Protein AF-A0A357TDC6-F1 (afdb_monomer)

Mean predicted aligned error: 2.72 Å

Structure (mmCIF, N/CA/C/O backbone):
data_AF-A0A357TDC6-F1
#
_entry.id   AF-A0A357TDC6-F1
#
loop_
_atom_site.group_PDB
_atom_site.id
_atom_site.type_symbol
_atom_site.label_atom_id
_atom_site.label_alt_id
_atom_site.label_comp_id
_atom_site.label_asym_id
_atom_site.label_entity_id
_atom_site.label_seq_id
_atom_site.pdbx_PDB_ins_code
_atom_site.Cartn_x
_atom_site.Cartn_y
_atom_site.Cartn_z
_atom_site.occupancy
_atom_site.B_iso_or_equiv
_atom_site.auth_seq_id
_atom_site.auth_comp_id
_atom_site.auth_asym_id
_atom_site.auth_atom_id
_atom_site.pdbx_PDB_model_num
ATOM 1 N N . VAL A 1 1 ? -0.410 7.881 14.011 1.00 91.94 1 VAL A N 1
ATOM 2 C CA . VAL A 1 1 ? -1.847 8.248 13.973 1.00 91.94 1 VAL A CA 1
ATOM 3 C C . VAL A 1 1 ? -2.761 7.027 13.904 1.00 91.94 1 VAL A C 1
ATOM 5 O O . VAL A 1 1 ? -3.447 6.805 14.881 1.00 91.94 1 VAL A O 1
ATOM 8 N N . TYR A 1 2 ? -2.734 6.183 12.864 1.00 94.88 2 TYR A N 1
ATOM 9 C CA . TYR A 1 2 ? -3.640 5.016 12.722 1.00 94.88 2 TYR A CA 1
ATOM 10 C C . TYR A 1 2 ? -3.781 4.106 13.959 1.00 94.88 2 TYR A C 1
ATOM 12 O O . TYR A 1 2 ? -4.890 3.698 14.290 1.00 94.88 2 TYR A O 1
ATOM 20 N N . ARG A 1 3 ? -2.693 3.856 14.703 1.00 94.38 3 ARG A N 1
ATOM 21 C CA . ARG A 1 3 ? -2.743 3.107 15.973 1.00 94.38 3 ARG A CA 1
ATOM 22 C C . ARG A 1 3 ? -3.664 3.757 17.018 1.00 94.38 3 ARG A C 1
ATOM 24 O O . ARG A 1 3 ? -4.352 3.045 17.733 1.00 94.38 3 ARG A O 1
ATOM 31 N N . LEU A 1 4 ? -3.695 5.091 17.080 1.00 96.75 4 LEU A N 1
ATOM 32 C CA . LEU A 1 4 ? -4.582 5.849 17.974 1.00 96.75 4 LEU A CA 1
ATOM 33 C C . LEU A 1 4 ? -6.062 5.642 17.620 1.00 96.75 4 LEU A C 1
ATOM 35 O O . LEU A 1 4 ? -6.918 5.800 18.476 1.00 96.75 4 LEU A O 1
ATOM 39 N N . LEU A 1 5 ? -6.353 5.262 16.373 1.00 96.62 5 LEU A N 1
ATOM 40 C CA . LEU A 1 5 ? -7.700 4.989 15.866 1.00 96.62 5 LEU A CA 1
ATOM 41 C C . LEU A 1 5 ? -8.050 3.488 15.900 1.00 96.62 5 LEU A C 1
ATOM 43 O O . LEU A 1 5 ? -8.983 3.061 15.225 1.00 96.62 5 LEU A O 1
ATOM 47 N N . GLY A 1 6 ? -7.272 2.661 16.613 1.00 96.50 6 GLY A N 1
ATOM 48 C CA . GLY A 1 6 ? -7.492 1.211 16.699 1.00 96.50 6 GLY A CA 1
ATOM 49 C C . GLY A 1 6 ? -7.169 0.430 15.418 1.00 96.50 6 GLY A C 1
ATOM 50 O O . GLY A 1 6 ? -7.545 -0.733 15.303 1.00 96.50 6 GLY A O 1
ATOM 51 N N . LYS A 1 7 ? -6.481 1.046 14.447 1.00 96.75 7 LYS A N 1
ATOM 52 C CA . LYS A 1 7 ? -6.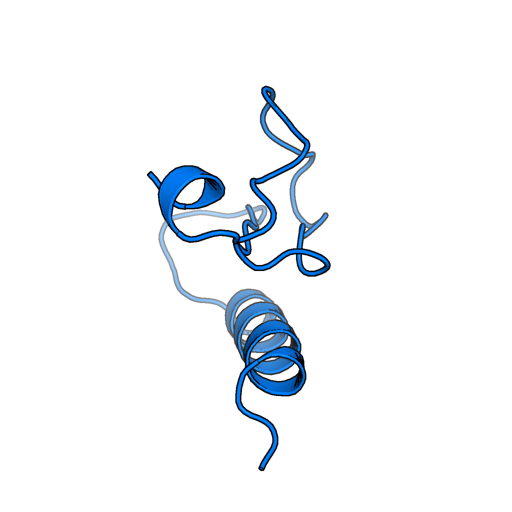099 0.414 13.175 1.00 96.75 7 LYS A CA 1
ATOM 53 C C . LYS A 1 7 ? -4.710 -0.220 13.244 1.00 96.75 7 LYS A C 1
ATOM 55 O O . LYS A 1 7 ? -3.810 0.281 13.926 1.00 96.75 7 LYS A O 1
ATOM 60 N N . LYS A 1 8 ? -4.520 -1.307 12.495 1.00 94.00 8 LYS A N 1
ATOM 61 C CA . LYS A 1 8 ? -3.243 -2.013 12.348 1.00 94.00 8 LYS A CA 1
ATOM 62 C C . LYS A 1 8 ? -2.246 -1.121 11.594 1.00 94.00 8 LYS A C 1
ATOM 64 O O . LYS A 1 8 ? -2.506 -0.766 10.444 1.00 94.00 8 LYS A O 1
ATOM 69 N N . PRO A 1 9 ? -1.110 -0.740 12.208 1.00 91.44 9 PRO A N 1
ATOM 70 C CA . PRO A 1 9 ? -0.078 0.025 11.515 1.00 91.44 9 PRO A CA 1
ATOM 71 C C . PRO A 1 9 ? 0.652 -0.851 10.486 1.00 91.44 9 PRO A C 1
ATOM 73 O O . PRO A 1 9 ? 0.595 -2.079 10.559 1.00 91.44 9 PRO A O 1
ATOM 76 N N . LEU A 1 10 ? 1.412 -0.226 9.581 1.00 92.25 10 LEU A N 1
ATOM 77 C CA . LEU A 1 10 ? 2.389 -0.953 8.766 1.00 92.25 10 LEU A CA 1
ATOM 78 C C . LEU A 1 10 ? 3.403 -1.659 9.677 1.00 92.25 10 LEU A C 1
ATOM 80 O O . LEU A 1 10 ? 3.950 -1.055 10.600 1.00 92.25 10 LEU A O 1
ATOM 84 N N . SER A 1 11 ? 3.651 -2.940 9.412 1.00 85.19 11 SER A N 1
ATOM 85 C CA . SER A 1 11 ? 4.545 -3.787 10.217 1.00 85.19 11 SER A CA 1
ATOM 86 C C . SER A 1 11 ? 6.023 -3.659 9.837 1.00 85.19 11 SER A C 1
ATOM 88 O O . SER A 1 11 ? 6.846 -4.425 10.330 1.00 85.19 11 SER A O 1
ATOM 90 N N . VAL A 1 12 ? 6.371 -2.717 8.956 1.00 91.38 12 VAL A N 1
ATOM 91 C CA . VAL A 1 12 ? 7.736 -2.532 8.452 1.00 91.38 12 VAL A CA 1
ATOM 92 C C . VAL A 1 12 ? 8.239 -1.121 8.733 1.00 91.38 12 VAL A C 1
ATOM 94 O O . VAL A 1 12 ? 7.486 -0.151 8.676 1.00 91.38 12 VAL A O 1
ATOM 97 N N . THR A 1 13 ? 9.534 -1.016 9.017 1.00 93.25 13 THR A N 1
ATOM 98 C CA . THR A 1 13 ? 10.256 0.257 9.199 1.00 93.25 13 THR A CA 1
ATOM 99 C C . THR A 1 13 ? 11.309 0.496 8.120 1.00 93.25 13 THR A C 1
ATOM 101 O O . THR A 1 13 ? 11.958 1.537 8.105 1.00 93.25 13 THR A O 1
ATOM 104 N N . LYS A 1 14 ? 11.477 -0.465 7.207 1.00 95.56 14 LYS A N 1
ATOM 105 C CA . LYS A 1 14 ? 12.345 -0.377 6.034 1.00 95.56 14 LYS A CA 1
ATOM 106 C C . LYS A 1 14 ? 11.489 -0.464 4.777 1.00 95.56 14 LYS A C 1
ATOM 108 O O . LYS A 1 14 ? 10.419 -1.074 4.801 1.00 95.56 14 LYS A O 1
ATOM 113 N N . LEU A 1 15 ? 11.982 0.130 3.694 1.00 93.94 15 LEU A N 1
ATOM 114 C CA . LEU A 1 15 ? 11.382 -0.018 2.373 1.00 93.94 15 LEU A CA 1
ATOM 115 C C . LEU A 1 15 ? 11.307 -1.510 2.003 1.00 93.94 15 LEU A C 1
ATOM 117 O O . LEU A 1 15 ? 12.327 -2.200 2.106 1.00 93.94 15 LEU A O 1
ATOM 121 N N . PRO A 1 16 ? 10.133 -2.021 1.597 1.00 93.81 16 PRO A N 1
ATOM 122 C CA . PRO A 1 16 ? 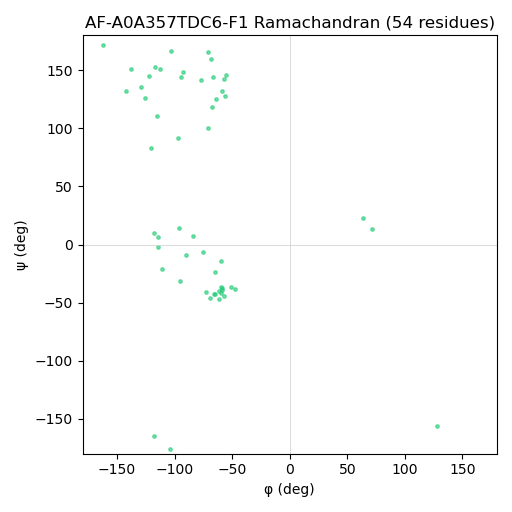10.038 -3.358 1.040 1.00 93.81 16 PRO A CA 1
ATOM 123 C C . PRO A 1 16 ? 10.734 -3.411 -0.321 1.00 93.81 16 PRO A C 1
ATOM 125 O O . PRO A 1 16 ? 10.924 -2.395 -0.994 1.00 93.81 16 PRO A O 1
ATOM 128 N N . THR A 1 17 ? 11.088 -4.621 -0.742 1.00 97.12 17 THR A N 1
ATOM 129 C CA . THR A 1 17 ? 11.544 -4.869 -2.109 1.00 97.12 17 THR A CA 1
ATOM 130 C C . THR A 1 17 ? 10.472 -4.423 -3.103 1.00 97.12 17 THR A C 1
ATOM 132 O O . THR A 1 17 ? 9.274 -4.592 -2.861 1.00 97.12 17 THR A O 1
ATOM 135 N N . ALA A 1 18 ? 10.899 -3.856 -4.231 1.00 97.69 18 ALA A N 1
ATOM 136 C CA . ALA A 1 18 ? 9.978 -3.481 -5.294 1.00 97.69 18 ALA A CA 1
ATOM 137 C C . ALA A 1 18 ? 9.121 -4.673 -5.744 1.00 97.69 18 ALA A C 1
ATOM 139 O O . ALA A 1 18 ? 9.573 -5.819 -5.762 1.00 97.69 18 ALA A O 1
ATOM 140 N N . ASN A 1 19 ? 7.877 -4.376 -6.111 1.00 97.69 19 ASN A N 1
ATOM 141 C CA . ASN A 1 19 ? 6.860 -5.332 -6.540 1.00 97.69 19 ASN A CA 1
ATOM 142 C C . ASN A 1 19 ? 6.447 -6.355 -5.453 1.00 97.69 19 ASN A C 1
ATOM 144 O O . ASN A 1 19 ? 5.942 -7.426 -5.774 1.00 97.69 19 ASN A O 1
ATOM 148 N N . GLN A 1 20 ? 6.654 -6.040 -4.165 1.00 97.06 20 GLN A N 1
ATOM 149 C CA . GLN A 1 20 ? 6.201 -6.842 -3.014 1.00 97.06 20 GLN A CA 1
ATOM 150 C C . GLN A 1 20 ? 5.269 -6.000 -2.120 1.00 97.06 20 GLN A C 1
ATOM 152 O O . GLN A 1 20 ? 5.722 -5.363 -1.163 1.00 97.06 20 GLN A O 1
ATOM 157 N N . PRO A 1 21 ? 3.970 -5.915 -2.456 1.00 97.12 21 PRO A N 1
ATOM 158 C CA . PRO A 1 21 ? 3.039 -4.983 -1.834 1.00 97.12 21 PRO A CA 1
ATOM 159 C C . PRO A 1 21 ? 2.587 -5.463 -0.444 1.00 97.12 21 PRO A C 1
ATOM 161 O O . PRO A 1 21 ? 2.308 -6.639 -0.213 1.00 97.12 21 PRO A O 1
ATOM 164 N N . LEU A 1 22 ? 2.454 -4.530 0.496 1.00 97.19 22 LEU A N 1
ATOM 165 C CA . LEU A 1 22 ? 1.951 -4.768 1.848 1.00 97.19 22 LEU A CA 1
ATOM 166 C C . LEU A 1 22 ? 0.465 -4.404 1.899 1.00 97.19 22 LEU A C 1
ATOM 168 O O . LEU A 1 22 ? 0.126 -3.252 2.148 1.00 97.19 22 LEU A O 1
ATOM 172 N N . LEU A 1 23 ? -0.420 -5.377 1.655 1.00 96.38 23 LEU A N 1
A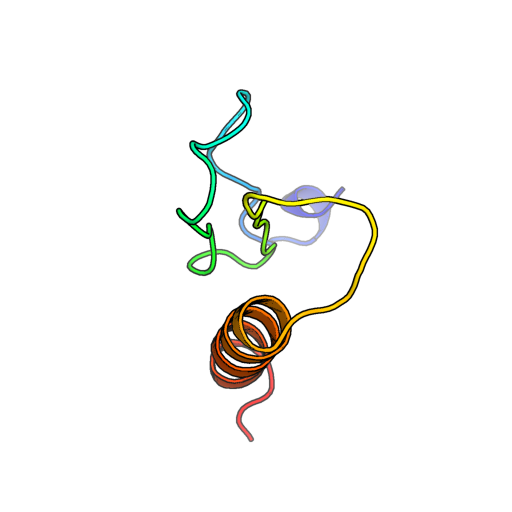TOM 173 C CA . LEU A 1 23 ? -1.875 -5.149 1.527 1.00 96.38 23 LEU A CA 1
ATOM 174 C C . LEU A 1 23 ? -2.718 -5.805 2.640 1.00 96.38 23 LEU A C 1
ATOM 176 O O . LEU A 1 23 ? -3.943 -5.837 2.567 1.00 96.38 23 LEU A O 1
ATOM 180 N N . ASN A 1 24 ? -2.076 -6.392 3.657 1.00 93.75 24 ASN A N 1
ATOM 181 C CA . ASN A 1 24 ? -2.747 -7.192 4.695 1.00 93.75 24 ASN A CA 1
ATOM 182 C C . ASN A 1 24 ? -3.216 -6.397 5.928 1.00 93.75 24 ASN A C 1
ATOM 184 O O . ASN A 1 24 ? -3.890 -6.965 6.788 1.00 93.75 24 ASN A O 1
ATOM 188 N N . GLY A 1 25 ? -2.833 -5.126 6.050 1.00 93.62 25 GLY A N 1
ATOM 189 C CA . GLY A 1 25 ? -3.195 -4.265 7.178 1.00 93.62 25 GLY A CA 1
ATOM 190 C C . GLY A 1 25 ? -4.283 -3.255 6.828 1.00 93.62 25 GLY A C 1
ATOM 191 O O . GLY A 1 25 ? -4.776 -3.226 5.712 1.00 93.62 25 GLY A O 1
ATOM 192 N N . ASP A 1 26 ? -4.603 -2.378 7.779 1.00 95.94 26 ASP A N 1
ATOM 193 C C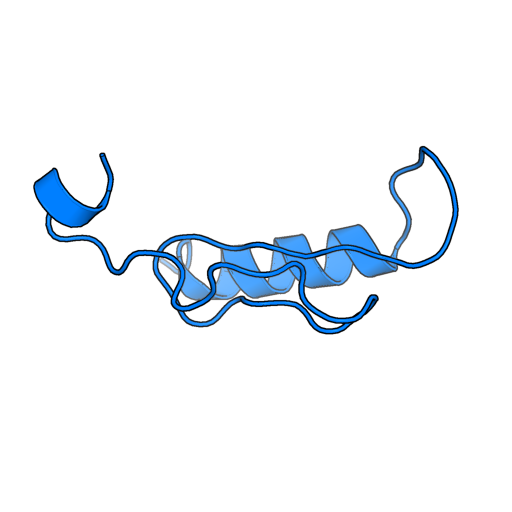A . ASP A 1 26 ? -5.491 -1.227 7.546 1.00 95.94 26 ASP A CA 1
ATOM 194 C C . ASP A 1 26 ? -4.805 -0.087 6.768 1.00 95.94 26 ASP A C 1
ATOM 196 O O . ASP A 1 26 ? -5.436 0.905 6.412 1.00 95.94 26 ASP A O 1
ATOM 200 N N . ILE A 1 27 ? -3.498 -0.214 6.534 1.00 96.31 27 ILE A N 1
ATOM 201 C CA . ILE A 1 27 ? -2.680 0.696 5.738 1.00 96.31 27 ILE A CA 1
ATOM 202 C C . ILE A 1 27 ? -1.985 -0.147 4.670 1.00 96.31 27 ILE A C 1
ATOM 204 O O . ILE A 1 27 ? -1.306 -1.120 5.007 1.00 96.31 27 ILE A O 1
ATOM 208 N N . GLY A 1 28 ? -2.149 0.239 3.406 1.00 96.12 28 GLY A N 1
ATOM 209 C CA . GLY A 1 28 ? -1.459 -0.360 2.268 1.00 96.12 28 GLY A CA 1
ATOM 210 C C . GLY A 1 28 ? -0.184 0.402 1.904 1.00 96.12 28 GLY A C 1
ATOM 211 O O . GLY A 1 28 ? -0.151 1.629 1.989 1.00 96.12 28 GLY A O 1
ATOM 212 N N . TYR A 1 29 ? 0.860 -0.310 1.481 1.00 97.50 29 TYR A N 1
ATOM 213 C CA . TYR A 1 29 ? 2.039 0.292 0.850 1.00 97.50 29 TYR A CA 1
ATOM 214 C C . TYR A 1 29 ? 2.554 -0.609 -0.269 1.00 97.50 29 TYR A C 1
ATOM 216 O O . TYR A 1 29 ? 2.770 -1.801 -0.053 1.00 97.50 29 TYR A O 1
ATOM 224 N N . HIS A 1 30 ? 2.824 -0.044 -1.442 1.00 97.50 30 HIS A N 1
ATOM 225 C CA . HIS A 1 30 ? 3.591 -0.718 -2.481 1.00 97.50 30 HIS A CA 1
ATOM 226 C C . HIS A 1 30 ? 4.580 0.248 -3.122 1.00 97.50 30 HIS A C 1
ATOM 228 O O . HIS A 1 30 ? 4.352 1.452 -3.191 1.00 97.50 30 HIS A O 1
ATOM 234 N N . ILE A 1 31 ? 5.685 -0.312 -3.594 1.00 97.19 31 ILE A N 1
ATOM 235 C CA . ILE A 1 31 ? 6.639 0.361 -4.466 1.00 97.19 31 ILE A CA 1
ATOM 236 C C . ILE A 1 31 ? 6.878 -0.554 -5.657 1.00 97.19 31 ILE A C 1
ATOM 238 O O . ILE A 1 31 ? 7.003 -1.770 -5.493 1.00 97.19 31 ILE A O 1
ATOM 242 N N . ARG A 1 32 ? 6.889 0.021 -6.855 1.00 97.50 32 ARG A N 1
ATOM 243 C CA . ARG A 1 32 ? 7.056 -0.704 -8.111 1.00 97.50 32 ARG A CA 1
ATOM 244 C C . ARG A 1 32 ? 8.387 -0.332 -8.757 1.00 97.50 32 ARG A C 1
ATOM 246 O O . ARG A 1 32 ? 8.878 0.778 -8.576 1.00 97.50 32 ARG A O 1
ATOM 253 N N . THR A 1 33 ? 8.975 -1.249 -9.518 1.00 97.62 33 THR A N 1
ATOM 254 C CA . THR A 1 33 ? 10.077 -0.910 -10.432 1.00 97.62 33 THR A CA 1
ATOM 255 C C . THR A 1 33 ? 9.595 -0.003 -11.568 1.00 97.62 33 THR A C 1
ATOM 257 O O . THR A 1 33 ? 8.501 -0.204 -12.093 1.00 97.62 33 THR A O 1
ATOM 260 N N . GLY A 1 34 ? 10.430 0.940 -12.005 1.00 95.88 34 GLY A N 1
ATOM 261 C CA . GLY A 1 34 ? 10.103 1.878 -13.082 1.00 95.88 34 GLY A CA 1
ATOM 262 C C . GLY A 1 34 ? 10.334 3.328 -12.661 1.00 95.88 34 GLY A C 1
ATOM 263 O O . GLY A 1 34 ? 11.141 3.593 -11.771 1.00 95.88 34 GLY A O 1
ATOM 264 N N . GLY A 1 35 ? 9.642 4.257 -13.323 1.00 95.31 35 GLY A N 1
ATOM 265 C CA . GLY A 1 35 ? 9.711 5.698 -13.063 1.00 95.31 35 GLY A CA 1
ATOM 266 C C . GLY A 1 35 ? 8.370 6.292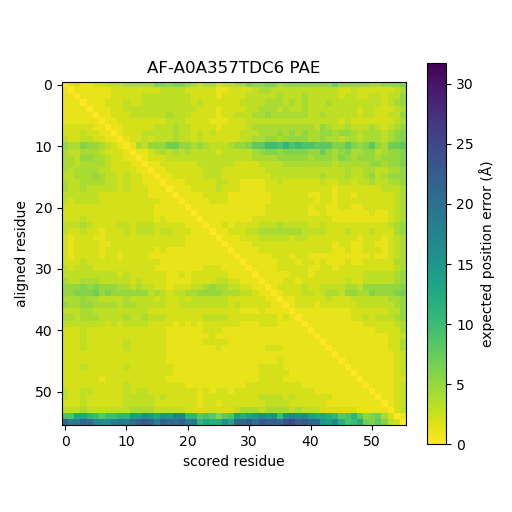 -12.624 1.00 95.31 35 GLY A C 1
ATOM 267 O O . GLY A 1 35 ? 7.448 5.572 -12.251 1.00 95.31 35 GLY A O 1
ATOM 268 N N . HIS A 1 36 ? 8.262 7.622 -12.678 1.00 97.44 36 HIS A N 1
ATOM 269 C CA . HIS A 1 36 ? 7.042 8.340 -12.308 1.00 97.44 36 HIS A CA 1
ATOM 270 C C . HIS A 1 36 ? 5.931 8.119 -13.344 1.00 97.44 36 HIS A C 1
ATOM 272 O O . HIS A 1 36 ? 5.930 8.733 -14.408 1.00 97.44 36 HIS A O 1
ATOM 278 N N . SER A 1 37 ? 5.010 7.214 -13.027 1.00 97.38 37 SER A N 1
ATOM 279 C CA . SER A 1 37 ? 3.841 6.851 -13.829 1.00 97.38 37 SER A CA 1
ATOM 280 C C . SER A 1 37 ? 2.829 6.117 -12.939 1.00 97.38 37 SER A C 1
ATOM 282 O O . SER A 1 37 ? 3.141 5.761 -11.800 1.00 97.38 37 SER A O 1
ATOM 284 N N . VAL A 1 38 ? 1.631 5.871 -13.466 1.00 98.00 38 VAL A N 1
ATOM 285 C CA . VAL A 1 38 ? 0.677 4.896 -12.928 1.00 98.00 38 VAL A CA 1
ATOM 286 C C . VAL A 1 38 ? 0.510 3.808 -13.983 1.00 98.00 38 VAL A C 1
ATOM 288 O O . VAL A 1 38 ? -0.056 4.055 -15.046 1.00 98.00 38 VAL A O 1
ATOM 291 N N . ASP A 1 39 ? 1.009 2.611 -13.696 1.00 97.56 39 ASP A N 1
ATOM 292 C CA . ASP A 1 39 ? 1.023 1.488 -14.637 1.00 97.56 39 ASP A CA 1
ATOM 293 C C . ASP A 1 39 ? -0.077 0.475 -14.276 1.00 97.56 39 ASP A C 1
ATOM 295 O O . ASP A 1 39 ? -0.607 0.506 -13.161 1.00 97.56 39 ASP A O 1
ATOM 299 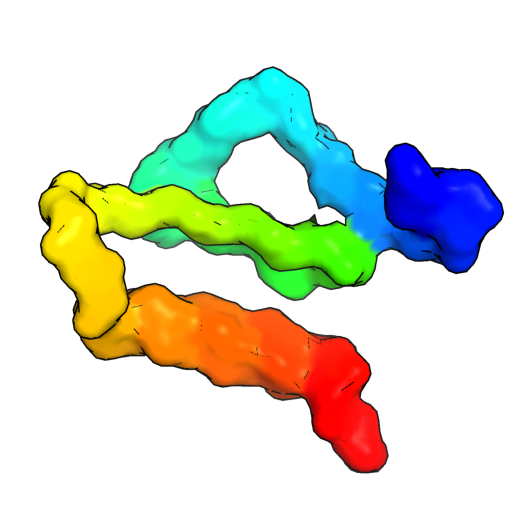N N . PRO A 1 40 ? -0.409 -0.478 -15.169 1.00 98.31 40 PRO A N 1
ATOM 300 C CA . PRO A 1 40 ? -1.399 -1.518 -14.878 1.00 98.31 40 PRO A CA 1
ATOM 301 C C . PRO A 1 40 ? -1.157 -2.267 -13.556 1.00 98.31 40 PRO A C 1
ATOM 303 O O . PRO A 1 40 ? -2.099 -2.514 -12.811 1.00 98.31 40 PRO A O 1
ATOM 306 N N . TYR A 1 41 ? 0.105 -2.524 -13.195 1.00 98.31 41 TYR A N 1
ATOM 307 C CA . TYR A 1 41 ? 0.444 -3.143 -11.908 1.00 98.31 41 TYR A CA 1
ATOM 308 C C . TYR A 1 41 ? -0.031 -2.320 -10.701 1.00 98.31 41 TYR A C 1
ATOM 310 O O . TYR A 1 41 ? -0.422 -2.895 -9.685 1.00 98.31 41 TYR A O 1
ATOM 318 N N . ASP A 1 42 ? 0.022 -0.986 -10.778 1.00 98.50 42 ASP A N 1
ATOM 319 C CA . ASP A 1 42 ? -0.421 -0.116 -9.686 1.00 98.50 42 ASP A CA 1
ATOM 320 C C . ASP A 1 42 ? -1.934 -0.255 -9.486 1.00 98.50 42 ASP A C 1
ATOM 322 O O . ASP A 1 42 ? -2.396 -0.425 -8.355 1.00 98.50 42 ASP A O 1
ATOM 326 N N . TRP A 1 43 ? -2.690 -0.294 -10.589 1.00 98.50 43 TRP A N 1
ATOM 327 C CA . TRP A 1 43 ? -4.124 -0.577 -10.574 1.00 98.50 43 TRP A CA 1
ATOM 328 C C . TRP A 1 43 ? -4.445 -1.941 -9.969 1.00 98.50 43 TRP A C 1
ATOM 330 O O . TRP A 1 43 ? -5.351 -2.023 -9.138 1.00 98.50 43 TRP A O 1
ATOM 340 N N . ASP A 1 44 ? -3.674 -2.983 -10.289 1.00 98.50 44 ASP A N 1
ATOM 341 C CA . ASP A 1 44 ? -3.847 -4.301 -9.671 1.00 98.50 44 ASP A CA 1
ATOM 342 C C . ASP A 1 44 ? -3.694 -4.235 -8.144 1.00 98.50 44 ASP A C 1
ATOM 344 O O . ASP A 1 44 ? -4.453 -4.879 -7.413 1.00 98.50 44 ASP A O 1
ATOM 348 N N . GLN A 1 45 ? -2.749 -3.441 -7.627 1.00 98.50 45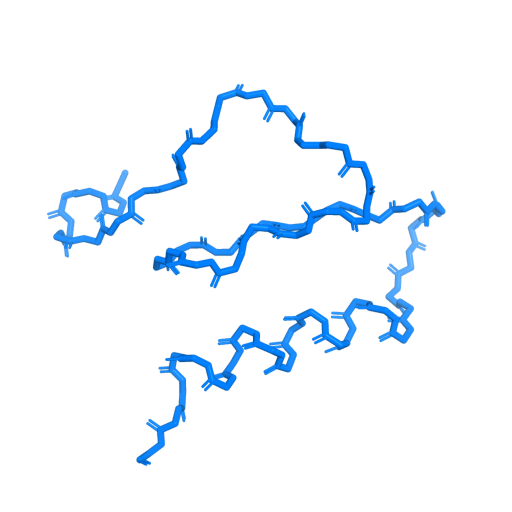 GLN A N 1
ATOM 349 C CA . GLN A 1 45 ? -2.562 -3.295 -6.178 1.00 98.50 45 GLN A CA 1
ATOM 350 C C . GLN A 1 45 ? -3.682 -2.470 -5.538 1.00 98.50 45 GLN A C 1
ATOM 352 O O . GLN A 1 45 ? -4.184 -2.838 -4.472 1.00 98.50 45 GLN A O 1
ATOM 357 N N . PHE A 1 46 ? -4.122 -1.394 -6.196 1.00 98.12 46 PHE A N 1
ATOM 358 C CA . PHE A 1 4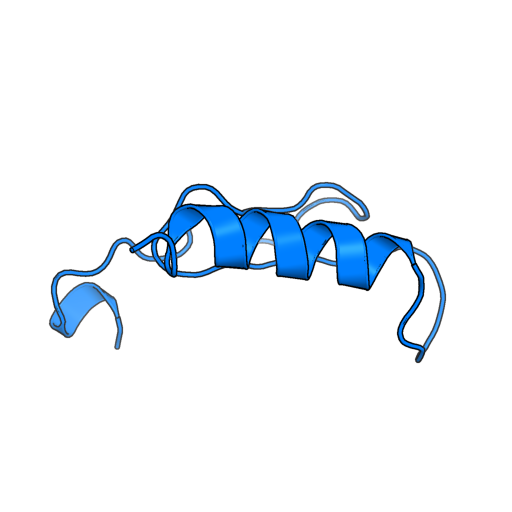6 ? -5.241 -0.576 -5.725 1.00 98.12 46 PHE A CA 1
ATOM 359 C C . PHE A 1 46 ? -6.535 -1.382 -5.648 1.00 98.12 46 PHE A C 1
ATOM 361 O O . PHE A 1 46 ? -7.212 -1.349 -4.621 1.00 98.12 46 PHE A O 1
ATOM 368 N N . ILE A 1 47 ? -6.855 -2.155 -6.689 1.00 97.88 47 ILE A N 1
ATOM 369 C CA . ILE A 1 47 ? -8.059 -2.992 -6.741 1.00 97.88 47 ILE A CA 1
ATOM 370 C C . ILE A 1 47 ? -7.993 -4.091 -5.676 1.00 97.88 47 ILE A C 1
ATOM 372 O O . ILE A 1 47 ? -8.973 -4.318 -4.968 1.00 97.88 47 ILE A O 1
ATOM 376 N N . GLN A 1 48 ? -6.842 -4.747 -5.494 1.00 97.81 48 GLN A N 1
ATOM 377 C CA . GLN A 1 48 ? -6.672 -5.747 -4.434 1.00 97.81 48 GLN A CA 1
ATOM 378 C C . GLN A 1 48 ? -6.858 -5.162 -3.029 1.00 97.81 48 GLN A C 1
ATOM 380 O O . GLN A 1 48 ? -7.475 -5.807 -2.177 1.00 97.81 48 GLN A O 1
ATOM 385 N N . PHE A 1 49 ? -6.352 -3.953 -2.778 1.00 97.69 49 PHE A N 1
ATOM 386 C CA . PHE A 1 49 ? -6.544 -3.267 -1.502 1.00 97.69 49 PHE A CA 1
ATOM 387 C C . PHE A 1 49 ? -8.006 -2.840 -1.311 1.00 97.69 49 PHE A C 1
ATOM 389 O O . PHE A 1 49 ? -8.609 -3.130 -0.277 1.00 97.69 49 PHE A O 1
ATOM 396 N N . ALA A 1 50 ? -8.624 -2.245 -2.333 1.00 97.38 50 ALA A N 1
ATOM 397 C CA . ALA A 1 50 ? -10.036 -1.867 -2.321 1.00 97.38 50 ALA A CA 1
ATOM 398 C C . ALA A 1 50 ? -10.944 -3.076 -2.045 1.00 97.38 50 ALA A C 1
ATOM 400 O O . ALA A 1 50 ? -11.801 -3.016 -1.167 1.00 97.38 50 ALA A O 1
ATOM 401 N N . ASN A 1 51 ? -10.682 -4.218 -2.685 1.00 96.31 51 ASN A N 1
ATOM 402 C CA . ASN A 1 51 ? -11.388 -5.478 -2.447 1.00 96.31 51 ASN A CA 1
ATOM 403 C C . ASN A 1 51 ? -11.280 -6.002 -1.006 1.00 96.31 51 ASN A C 1
ATOM 405 O O . ASN A 1 51 ? -11.998 -6.929 -0.645 1.00 96.31 51 ASN A O 1
ATOM 409 N N . ARG A 1 52 ? -10.377 -5.492 -0.170 1.00 94.44 52 ARG A N 1
ATOM 410 C CA . ARG A 1 52 ? -10.283 -5.886 1.245 1.00 94.44 52 ARG A CA 1
ATOM 411 C C . ARG A 1 52 ? -11.035 -4.935 2.162 1.00 94.44 52 ARG A C 1
ATOM 413 O O . ARG A 1 52 ? -11.539 -5.374 3.189 1.00 94.44 52 ARG A O 1
ATOM 420 N N . HIS A 1 53 ? -11.106 -3.660 1.795 1.00 95.88 53 HIS A N 1
ATOM 421 C CA . HIS A 1 53 ? -11.587 -2.600 2.682 1.00 95.88 53 HIS A CA 1
ATOM 422 C C . HIS A 1 53 ? -12.934 -2.002 2.282 1.00 95.88 53 HIS A C 1
ATOM 424 O O . HIS A 1 53 ? -13.590 -1.402 3.126 1.00 95.88 53 HIS A O 1
ATOM 430 N N . LEU A 1 54 ? -13.335 -2.147 1.020 1.00 95.12 54 LEU A N 1
ATOM 431 C CA . LEU A 1 54 ? -14.518 -1.502 0.445 1.00 95.12 54 LEU A CA 1
ATOM 432 C C . LEU A 1 54 ? -15.566 -2.506 -0.045 1.00 95.12 54 LEU A C 1
ATOM 434 O O . LEU A 1 54 ? -16.512 -2.116 -0.724 1.00 95.12 54 LEU A O 1
ATOM 438 N N . LYS A 1 55 ? -15.406 -3.79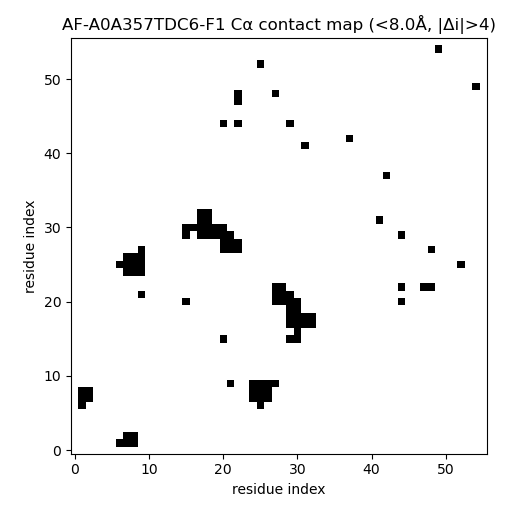7 0.272 1.00 79.50 55 LYS A N 1
ATOM 439 C CA . LYS A 1 55 ? -16.470 -4.774 0.030 1.00 79.50 55 LYS A CA 1
ATOM 440 C C . LYS A 1 55 ? -17.678 -4.415 0.894 1.00 79.50 55 LYS A C 1
ATOM 442 O O . LYS A 1 55 ? -17.528 -4.266 2.106 1.00 79.50 55 LYS A O 1
ATOM 447 N N . LEU A 1 56 ? -18.822 -4.256 0.232 1.00 58.31 56 LEU A N 1
ATOM 448 C CA . LEU A 1 56 ? -20.145 -4.187 0.850 1.00 58.31 56 LEU A CA 1
ATOM 449 C C . LEU A 1 56 ? -20.553 -5.569 1.366 1.00 58.31 56 LEU A C 1
ATOM 451 O O . LEU A 1 56 ? -20.254 -6.561 0.657 1.00 58.31 56 LEU A O 1
#

Nearest PDB structures (foldseek):
  8q6s-assembly2_B  TM=9.235E-01  e=1.446E-03  Phocaeicola vulgatus ATCC 8482
  8q6s-assembly1_A  TM=9.071E-01  e=1.348E-03  Phocaeicola vulgatus ATCC 8482
  8qcl-assembly1_A  TM=9.089E-01  e=1.664E-03  Phocaeicola vulgatus ATCC 8482
  8qcl-assembly1_B  TM=9.227E-01  e=2.053E-03  Phocaeicola vulgatus ATCC 8482
  6hsw-assembly3_C  TM=8.365E-01  e=2.385E-02  Teredinibacter turnerae T7901

Solvent-accessible surface area (backbone atoms only — not comparable to full-atom values): 3771 Å² total; per-residue (Å²): 112,57,58,84,72,76,37,51,60,71,93,65,95,65,86,68,63,65,74,54,62,44,61,88,49,79,42,73,52,73,50,68,82,82,75,100,75,88,52,74,69,53,52,54,52,50,51,57,41,41,66,71,74,67,67,129

Foldseek 3Di:
DQVVVVWDDPPDPDDDDAPPWDQPTPDTDHHHPDDPDCDVSNVVRVVSNCVVPVDD

Radius of gyration: 12.44 Å; Cα contacts (8 Å, |Δi|>4): 50; chains: 1; bounding box: 32×16×33 Å

Sequence (56 aa):
VYRLLGKKPLSVTKLPTANQPLLNGDIGYHIRTGGHSVDPYDWDQFIQFANRHLKL

Secondary structure (DSSP, 8-state):
-GGGGTPPPPS-SSPPPTT--B-SSSS-B---SSSSS--HHHHHHHHHHHHHHS--

pLDDT: mean 95.05, std 5.91, range [58.31, 98.5]